Protein AF-A0A943NRH6-F1 (afdb_monomer_lite)

Structure (mmCIF, N/CA/C/O backbone):
data_AF-A0A943NRH6-F1
#
_entry.id   AF-A0A943NRH6-F1
#
loop_
_atom_site.group_PDB
_atom_site.id
_atom_site.type_symbol
_atom_site.label_atom_id
_atom_site.label_alt_id
_atom_site.label_comp_id
_atom_site.label_asym_id
_atom_site.label_entity_id
_atom_site.label_seq_id
_atom_site.pdbx_PDB_ins_code
_atom_site.Cartn_x
_atom_site.Cartn_y
_atom_site.Cartn_z
_atom_site.occupancy
_atom_site.B_iso_or_equiv
_atom_site.auth_seq_id
_atom_site.auth_comp_id
_atom_site.auth_asym_id
_atom_site.auth_atom_id
_atom_site.pdbx_PDB_model_num
ATOM 1 N N . MET A 1 1 ? -2.521 6.701 23.142 1.00 61.50 1 MET A N 1
ATOM 2 C CA . MET A 1 1 ? -3.778 5.911 23.172 1.00 61.50 1 MET A CA 1
ATOM 3 C C . MET A 1 1 ? -4.313 5.545 21.785 1.00 61.50 1 MET A C 1
ATOM 5 O O . MET A 1 1 ? -4.576 4.370 21.568 1.00 61.50 1 MET A O 1
ATOM 9 N N . ILE A 1 2 ? -4.467 6.487 20.840 1.00 64.50 2 ILE A N 1
ATOM 10 C CA . ILE A 1 2 ? -5.008 6.209 19.486 1.00 64.50 2 ILE A CA 1
ATOM 11 C C . ILE A 1 2 ? -4.140 5.200 18.708 1.00 64.50 2 ILE A C 1
ATOM 13 O O . ILE A 1 2 ? -4.664 4.213 18.196 1.00 64.50 2 ILE A O 1
ATOM 17 N N . ASN A 1 3 ? -2.815 5.382 18.716 1.00 75.88 3 ASN A N 1
ATOM 18 C CA . ASN A 1 3 ? -1.878 4.479 18.033 1.00 75.88 3 ASN A CA 1
ATOM 19 C C . ASN A 1 3 ? -1.890 3.056 18.616 1.00 75.88 3 ASN A C 1
ATOM 21 O O . ASN A 1 3 ? -1.714 2.091 17.883 1.00 75.88 3 ASN A O 1
ATOM 25 N N . THR A 1 4 ? -2.162 2.913 19.917 1.00 85.06 4 THR A N 1
ATOM 26 C CA . THR A 1 4 ? -2.225 1.612 20.600 1.00 85.06 4 THR A CA 1
ATOM 27 C C . THR A 1 4 ? -3.441 0.801 20.151 1.00 85.06 4 THR A C 1
ATOM 29 O O . THR A 1 4 ? -3.303 -0.375 19.833 1.00 85.06 4 THR A O 1
ATOM 32 N N . LYS A 1 5 ? -4.622 1.435 20.059 1.00 88.94 5 LYS A N 1
ATOM 33 C CA . LYS A 1 5 ? -5.847 0.777 19.571 1.00 88.94 5 LYS A CA 1
ATOM 34 C C . LYS A 1 5 ? -5.731 0.377 18.100 1.00 88.94 5 LYS A C 1
ATOM 36 O O . LYS A 1 5 ? -6.153 -0.712 17.728 1.00 88.94 5 LYS A O 1
ATOM 41 N N . PHE A 1 6 ? -5.143 1.248 17.277 1.00 93.06 6 PHE A N 1
ATOM 42 C CA . PHE A 1 6 ? -4.863 0.936 15.877 1.00 93.06 6 PHE A CA 1
ATOM 43 C C . PHE A 1 6 ? -3.928 -0.273 15.758 1.00 93.06 6 PHE A C 1
ATOM 45 O O . PHE A 1 6 ? -4.278 -1.239 15.088 1.00 93.06 6 PHE A O 1
ATOM 52 N N . ALA A 1 7 ? -2.786 -0.252 16.455 1.00 93.75 7 ALA A N 1
ATOM 53 C CA . ALA A 1 7 ? -1.806 -1.335 16.415 1.00 93.75 7 ALA A CA 1
ATOM 54 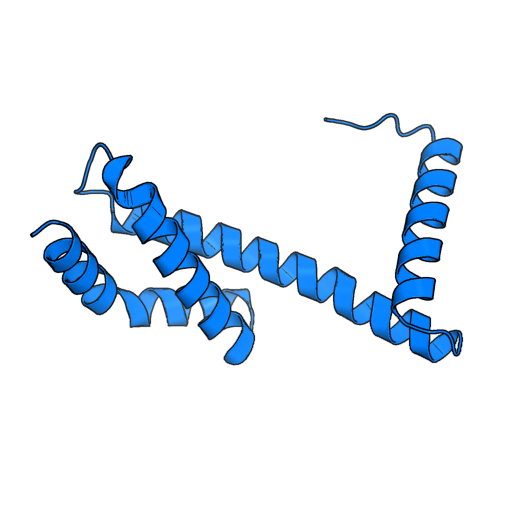C C . ALA A 1 7 ? -2.413 -2.683 16.832 1.00 93.75 7 ALA A C 1
ATOM 56 O O . ALA A 1 7 ? -2.248 -3.668 16.121 1.00 93.75 7 ALA A O 1
ATOM 57 N N . GLN A 1 8 ? -3.192 -2.714 17.919 1.00 94.25 8 GLN A N 1
ATOM 58 C CA . GLN A 1 8 ? -3.896 -3.924 18.357 1.00 94.25 8 GLN A CA 1
ATOM 59 C C . GLN A 1 8 ? -4.837 -4.473 17.282 1.00 94.25 8 GLN A C 1
ATOM 61 O O . GLN A 1 8 ? -4.868 -5.678 17.040 1.00 94.25 8 GLN A O 1
ATOM 66 N N . ARG A 1 9 ? -5.598 -3.595 16.622 1.00 94.50 9 ARG A N 1
ATOM 67 C CA . ARG A 1 9 ? -6.554 -4.023 15.601 1.00 94.50 9 ARG A CA 1
ATOM 68 C C . ARG A 1 9 ? -5.866 -4.486 14.322 1.00 94.50 9 ARG A C 1
ATOM 70 O O . ARG A 1 9 ? -6.328 -5.445 13.718 1.00 94.50 9 ARG A O 1
ATOM 77 N N . ILE A 1 10 ? -4.754 -3.852 13.938 1.00 96.56 10 ILE A N 1
ATOM 78 C CA . ILE A 1 10 ? -3.900 -4.327 12.843 1.00 96.56 10 ILE A CA 1
ATOM 79 C C . ILE A 1 10 ? -3.364 -5.719 13.151 1.00 96.56 10 ILE A C 1
ATOM 81 O O . ILE A 1 10 ? -3.503 -6.594 12.306 1.00 96.56 10 ILE A O 1
ATOM 85 N N . GLU A 1 11 ? -2.821 -5.946 14.346 1.00 95.94 11 GLU A N 1
ATOM 86 C CA . GLU A 1 11 ? -2.239 -7.238 14.719 1.00 95.94 11 GLU A CA 1
ATOM 87 C C . GLU A 1 11 ? -3.255 -8.383 14.580 1.00 95.94 11 GLU A C 1
ATOM 89 O O . GLU A 1 11 ? -2.962 -9.424 13.995 1.00 95.94 11 GLU A O 1
ATOM 94 N N . GLN A 1 12 ? -4.501 -8.145 15.000 1.00 96.62 12 GLN A N 1
ATOM 95 C CA . GLN A 1 12 ? -5.598 -9.112 14.889 1.00 96.62 12 GLN A CA 1
ATOM 96 C C . GLN A 1 12 ? -5.959 -9.480 13.443 1.00 96.62 12 GLN A C 1
ATOM 98 O O . GLN A 1 12 ? -6.426 -10.591 13.189 1.00 96.62 12 GLN A O 1
ATOM 103 N N . ILE A 1 13 ? -5.774 -8.565 12.487 1.00 96.81 13 ILE A N 1
ATOM 104 C CA . ILE A 1 13 ? -6.204 -8.761 11.095 1.00 96.81 13 ILE A CA 1
ATOM 105 C C . ILE A 1 13 ? -5.040 -8.916 10.113 1.00 96.81 13 ILE A C 1
ATOM 107 O O . ILE A 1 13 ? -5.286 -9.253 8.954 1.00 96.81 13 ILE A O 1
ATOM 111 N N . ARG A 1 14 ? -3.787 -8.701 10.536 1.00 96.69 14 ARG A N 1
ATOM 112 C CA . ARG A 1 14 ? -2.604 -8.654 9.659 1.00 96.69 14 ARG A CA 1
ATOM 113 C C . ARG A 1 14 ? -2.461 -9.926 8.833 1.00 96.69 14 ARG A C 1
ATOM 115 O O . ARG A 1 14 ? -2.307 -9.847 7.619 1.00 96.69 14 ARG A O 1
ATOM 122 N N . MET A 1 15 ? -2.618 -11.095 9.456 1.00 98.00 15 MET A N 1
ATOM 123 C CA . MET A 1 15 ? -2.554 -12.376 8.742 1.00 98.00 15 MET A CA 1
ATOM 124 C C . MET A 1 15 ? -3.685 -12.531 7.712 1.00 98.00 15 MET A C 1
ATOM 126 O O . MET A 1 15 ? -3.472 -13.089 6.638 1.00 98.00 15 MET A O 1
ATOM 130 N N . ARG A 1 16 ? -4.889 -12.023 8.006 1.00 98.06 16 ARG A N 1
ATOM 131 C CA . ARG A 1 16 ? -6.013 -12.035 7.058 1.00 98.06 16 ARG A CA 1
ATOM 132 C C . ARG A 1 16 ? -5.732 -11.115 5.872 1.00 98.06 16 ARG A C 1
ATOM 134 O O . ARG A 1 16 ? -5.954 -11.524 4.740 1.00 98.06 16 ARG A O 1
ATOM 141 N N . LEU A 1 17 ? -5.205 -9.914 6.121 1.00 98.31 17 LEU A N 1
ATOM 142 C CA . LEU A 1 17 ? -4.779 -8.994 5.064 1.00 98.31 17 LEU A CA 1
ATOM 143 C C . LEU A 1 17 ? -3.694 -9.631 4.188 1.00 98.31 17 LEU A C 1
ATOM 145 O O . LEU A 1 17 ? -3.817 -9.607 2.970 1.00 98.31 17 LEU A O 1
ATOM 149 N N . TYR A 1 18 ? -2.700 -10.281 4.794 1.00 98.50 18 TYR A N 1
ATOM 150 C CA . TYR A 1 18 ? -1.655 -10.997 4.064 1.00 98.50 18 TYR A CA 1
ATOM 151 C C . TYR A 1 18 ? -2.210 -12.111 3.174 1.00 98.50 18 TYR A C 1
ATOM 153 O O . TYR A 1 18 ? -1.923 -12.139 1.981 1.00 98.50 18 TYR A O 1
ATOM 161 N N . LYS A 1 19 ? -3.071 -12.987 3.709 1.00 98.44 19 LYS A N 1
ATOM 162 C CA . LYS A 1 19 ? -3.711 -14.053 2.919 1.00 98.44 19 LYS A CA 1
ATOM 163 C C . LYS A 1 19 ? -4.515 -13.487 1.748 1.00 98.44 19 LYS A C 1
ATOM 165 O O . LYS A 1 19 ? -4.427 -14.009 0.642 1.00 98.44 19 LYS A O 1
ATOM 170 N N . THR A 1 20 ? -5.257 -12.402 1.966 1.00 98.12 20 THR A N 1
ATOM 171 C CA . THR A 1 20 ? -5.989 -11.720 0.892 1.00 98.12 20 THR A CA 1
ATOM 172 C C . THR A 1 20 ? -5.041 -11.142 -0.159 1.00 98.12 20 THR A C 1
ATOM 174 O O . THR A 1 20 ? -5.268 -11.346 -1.346 1.00 98.12 20 THR A O 1
ATOM 177 N N . ALA A 1 21 ? -3.965 -10.466 0.245 1.00 98.25 21 ALA A N 1
ATOM 178 C CA . ALA A 1 21 ? -2.977 -9.920 -0.686 1.00 98.25 21 ALA A CA 1
ATOM 179 C C . ALA A 1 21 ? -2.309 -11.025 -1.518 1.00 98.25 21 ALA A C 1
ATOM 181 O O . ALA A 1 21 ? -2.168 -10.888 -2.732 1.00 98.25 21 ALA A O 1
ATOM 182 N N . LEU A 1 22 ? -1.985 -12.154 -0.883 1.00 97.94 22 LEU A N 1
ATOM 183 C CA . LEU A 1 22 ? -1.410 -13.320 -1.545 1.00 97.94 22 LEU A CA 1
ATOM 184 C C . LEU A 1 22 ? -2.358 -13.900 -2.604 1.00 97.94 22 LEU A C 1
ATOM 186 O O . LEU A 1 22 ? -1.915 -14.215 -3.703 1.00 97.94 22 LEU A O 1
ATOM 190 N N . LEU A 1 23 ? -3.665 -13.966 -2.324 1.00 97.44 23 LEU A N 1
ATOM 191 C CA . LEU A 1 23 ? -4.669 -14.387 -3.311 1.00 97.44 23 LEU A CA 1
ATOM 192 C C . LEU A 1 23 ? -4.747 -13.442 -4.522 1.00 97.44 23 LEU A C 1
ATOM 194 O O . LEU A 1 23 ? -5.015 -13.895 -5.631 1.00 97.44 23 LEU A O 1
ATOM 198 N N . TYR A 1 24 ? -4.522 -12.141 -4.328 1.00 95.44 24 TYR A N 1
ATOM 199 C CA . TYR A 1 24 ? -4.574 -11.153 -5.411 1.00 95.44 24 TYR A CA 1
ATOM 200 C C . TYR A 1 24 ? -3.283 -11.080 -6.239 1.00 95.44 24 TYR A C 1
ATOM 202 O O . TYR A 1 24 ? -3.351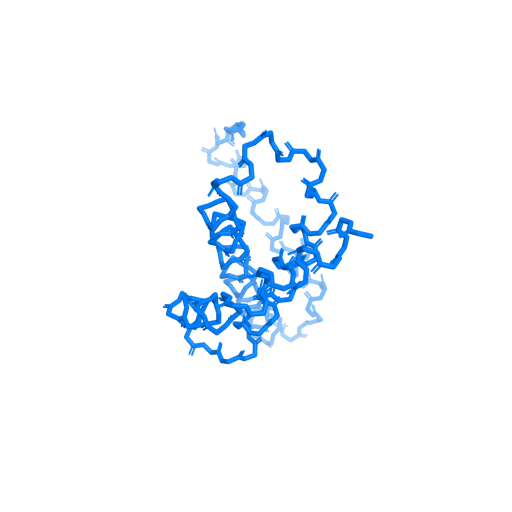 -10.762 -7.430 1.00 95.44 24 TYR A O 1
ATOM 210 N N . LEU A 1 25 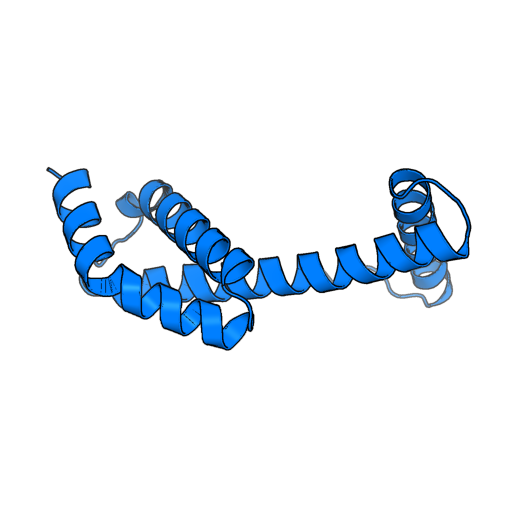? -2.123 -11.311 -5.617 1.00 95.12 25 LEU A N 1
ATOM 211 C CA . LEU A 1 25 ? -0.804 -11.053 -6.212 1.00 95.12 25 LEU A CA 1
ATOM 212 C C . LEU A 1 25 ? -0.006 -12.322 -6.536 1.00 95.12 25 LEU A C 1
ATOM 214 O O . LEU A 1 25 ? 0.922 -12.253 -7.335 1.00 95.12 25 LE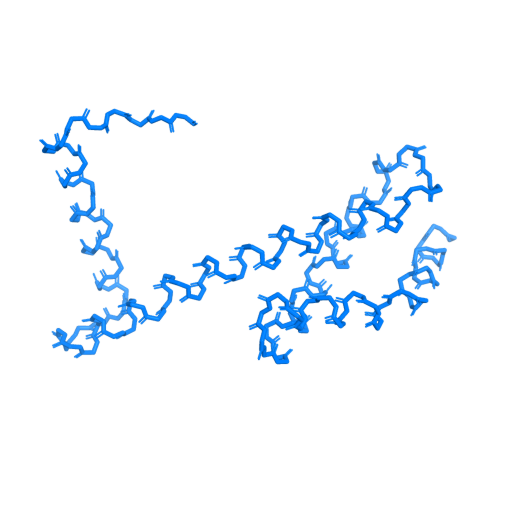U A O 1
ATOM 218 N N . GLY A 1 26 ? -0.345 -13.468 -5.942 1.00 93.81 26 GLY A N 1
ATOM 219 C CA . GLY A 1 26 ? 0.261 -14.769 -6.245 1.00 93.81 26 GLY A CA 1
ATOM 220 C C . GLY A 1 26 ? 1.725 -14.939 -5.820 1.00 93.81 26 GLY A C 1
ATOM 221 O O . GLY A 1 26 ? 2.316 -15.975 -6.103 1.00 93.81 26 GLY A O 1
ATOM 222 N N . SER A 1 27 ? 2.318 -13.948 -5.151 1.00 93.31 27 SER A N 1
ATOM 223 C CA . SER A 1 27 ? 3.707 -13.970 -4.687 1.00 93.31 27 SER A CA 1
ATOM 224 C C . SER A 1 27 ? 3.825 -13.325 -3.308 1.00 93.31 27 SER A C 1
ATOM 226 O O . SER A 1 27 ? 3.126 -12.354 -3.008 1.00 93.31 27 SER A O 1
ATOM 228 N N . GLU A 1 28 ? 4.710 -13.867 -2.471 1.00 96.38 28 GLU A N 1
ATOM 229 C CA . GLU A 1 28 ? 4.892 -13.443 -1.080 1.00 96.38 28 GLU A CA 1
ATOM 230 C C . GLU A 1 28 ? 5.473 -12.032 -0.970 1.00 96.38 28 GLU A C 1
ATOM 232 O O . GLU A 1 28 ? 4.976 -11.233 -0.179 1.00 96.38 28 GLU A O 1
ATOM 237 N N . THR A 1 29 ? 6.482 -11.697 -1.784 1.00 95.06 29 THR A N 1
ATOM 238 C CA . THR A 1 29 ? 7.148 -10.386 -1.716 1.00 95.06 29 THR A CA 1
ATOM 239 C C . THR A 1 29 ? 6.175 -9.241 -2.021 1.00 95.06 29 THR A C 1
ATOM 241 O O . THR A 1 29 ? 5.981 -8.399 -1.145 1.00 95.06 29 THR A O 1
ATOM 244 N N . PRO A 1 30 ? 5.452 -9.230 -3.163 1.00 95.00 30 PRO A N 1
ATOM 245 C CA . PRO A 1 30 ? 4.477 -8.176 -3.437 1.00 95.00 30 PRO A CA 1
ATOM 246 C C . PRO A 1 30 ? 3.308 -8.170 -2.443 1.00 95.00 30 PRO A C 1
ATOM 248 O O . PRO A 1 30 ? 2.746 -7.114 -2.160 1.00 95.00 30 PRO A O 1
ATOM 251 N N . ALA A 1 31 ? 2.925 -9.333 -1.902 1.00 97.31 31 ALA A N 1
ATOM 252 C CA . ALA A 1 31 ? 1.884 -9.415 -0.882 1.00 97.31 31 ALA A CA 1
ATOM 253 C C . ALA A 1 31 ? 2.312 -8.755 0.435 1.00 97.31 31 ALA A C 1
ATOM 255 O O . ALA A 1 31 ? 1.519 -8.022 1.028 1.00 97.31 31 ALA A O 1
ATOM 256 N N . CYS A 1 32 ? 3.550 -8.983 0.879 1.00 97.62 32 CYS A N 1
ATOM 257 C CA . CYS A 1 32 ? 4.104 -8.342 2.068 1.00 97.62 32 CYS A CA 1
ATOM 258 C C . CYS A 1 32 ? 4.155 -6.819 1.895 1.00 97.62 32 CYS A C 1
ATOM 260 O O . CYS A 1 32 ? 3.606 -6.089 2.723 1.00 97.62 32 CYS A O 1
ATOM 262 N N . ASP A 1 33 ? 4.696 -6.353 0.767 1.00 96.25 33 ASP A N 1
ATOM 263 C CA . ASP A 1 33 ? 4.802 -4.925 0.454 1.00 96.25 33 ASP A CA 1
ATOM 264 C C . ASP A 1 33 ? 3.422 -4.248 0.404 1.00 96.25 33 ASP A C 1
ATOM 266 O O . ASP A 1 33 ? 3.219 -3.172 0.972 1.00 96.25 33 ASP A O 1
ATOM 270 N N . ALA A 1 34 ? 2.431 -4.897 -0.219 1.00 97.75 34 ALA A N 1
ATOM 271 C CA . ALA A 1 34 ? 1.067 -4.377 -0.288 1.00 97.75 34 ALA A CA 1
ATOM 272 C C . ALA A 1 34 ? 0.409 -4.262 1.098 1.00 97.75 34 ALA A C 1
ATOM 274 O O . ALA A 1 34 ? -0.332 -3.305 1.353 1.00 97.75 34 ALA A O 1
ATOM 275 N N . VAL A 1 35 ? 0.667 -5.212 2.004 1.00 98.31 35 VAL A N 1
ATOM 276 C CA . VAL A 1 35 ? 0.176 -5.149 3.389 1.00 98.31 35 VAL A CA 1
ATOM 277 C C . VAL A 1 35 ? 0.823 -3.991 4.138 1.00 98.31 35 VAL A C 1
ATOM 279 O O . VAL A 1 35 ? 0.109 -3.230 4.793 1.00 98.31 35 VAL A O 1
ATOM 282 N N . ASP A 1 36 ? 2.136 -3.821 4.034 1.00 97.31 36 ASP A N 1
ATOM 283 C CA . ASP A 1 36 ? 2.845 -2.764 4.755 1.00 97.31 36 ASP A CA 1
ATOM 284 C C . ASP A 1 36 ? 2.452 -1.367 4.255 1.00 97.31 36 ASP A C 1
ATOM 286 O O . ASP A 1 36 ? 2.132 -0.489 5.064 1.00 97.31 36 ASP A O 1
ATOM 290 N N . GLU A 1 37 ? 2.324 -1.184 2.939 1.00 98.12 37 GLU A N 1
ATOM 291 C CA . GLU A 1 37 ? 1.810 0.056 2.348 1.00 98.12 37 GLU A CA 1
ATOM 292 C C . GLU A 1 37 ? 0.360 0.334 2.785 1.00 98.12 37 GLU A C 1
ATOM 294 O O . GLU A 1 37 ? -0.017 1.473 3.083 1.00 98.12 37 GLU A O 1
ATOM 299 N N . THR A 1 38 ? -0.461 -0.713 2.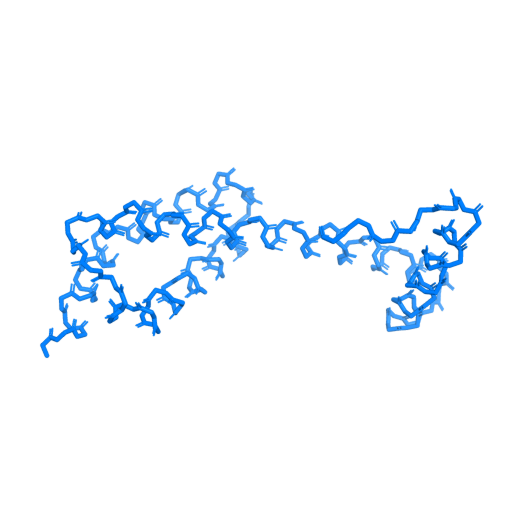899 1.00 98.44 38 THR A N 1
ATOM 300 C CA . THR A 1 38 ? -1.835 -0.601 3.405 1.00 98.44 38 THR A CA 1
ATOM 301 C C . THR A 1 38 ? -1.868 -0.142 4.857 1.00 98.44 38 THR A C 1
ATOM 303 O O . THR A 1 38 ? -2.626 0.772 5.189 1.00 98.44 38 THR A O 1
ATOM 306 N N . VAL A 1 39 ? -1.049 -0.740 5.728 1.00 97.81 39 VAL A N 1
ATOM 307 C CA . VAL A 1 39 ? -0.952 -0.354 7.144 1.00 97.81 39 VAL A CA 1
ATOM 308 C C . VAL A 1 39 ? -0.473 1.091 7.266 1.00 97.81 39 VAL A C 1
ATOM 310 O O . VAL A 1 39 ? -1.058 1.862 8.030 1.00 97.81 39 VAL A O 1
ATOM 313 N N . TYR A 1 40 ? 0.525 1.489 6.475 1.00 97.00 40 TYR A N 1
ATOM 314 C CA . TYR A 1 40 ? 1.022 2.861 6.426 1.00 97.00 40 TYR A CA 1
ATOM 315 C C . TYR A 1 40 ? -0.076 3.859 6.021 1.00 97.00 40 TYR A C 1
ATOM 317 O O . TYR A 1 40 ? -0.342 4.838 6.732 1.00 97.00 40 TYR A O 1
ATOM 325 N N . LYS A 1 41 ? -0.783 3.594 4.916 1.00 97.31 41 LYS A N 1
ATOM 326 C CA . LYS A 1 41 ? -1.885 4.440 4.427 1.00 97.31 41 LYS A CA 1
ATOM 327 C C . LYS A 1 41 ? -3.052 4.497 5.402 1.00 97.31 41 LYS A C 1
ATOM 329 O O . LYS A 1 41 ? -3.635 5.572 5.588 1.00 97.31 41 LYS A O 1
ATOM 334 N N . ALA A 1 42 ? -3.382 3.371 6.029 1.00 96.62 42 ALA A N 1
ATOM 335 C CA . ALA A 1 42 ? -4.408 3.298 7.054 1.00 96.62 42 ALA A CA 1
ATOM 336 C C . ALA A 1 42 ? -4.013 4.143 8.269 1.00 96.62 42 ALA A C 1
ATOM 338 O O . ALA A 1 42 ? -4.797 4.986 8.689 1.00 96.62 42 ALA A O 1
ATOM 339 N N . LEU A 1 43 ? -2.784 4.024 8.778 1.00 95.44 43 LEU A N 1
ATOM 340 C CA . LEU A 1 43 ? -2.317 4.826 9.910 1.00 95.44 43 LEU A CA 1
ATOM 341 C C . LEU A 1 43 ? -2.407 6.329 9.610 1.00 95.44 43 LEU A C 1
ATOM 343 O O . LEU A 1 43 ? -2.978 7.086 10.395 1.00 95.44 43 LEU A O 1
ATOM 347 N N . LYS A 1 44 ? -1.927 6.754 8.433 1.00 95.50 44 LYS A N 1
ATOM 348 C CA . LYS A 1 44 ? -1.958 8.160 7.995 1.00 95.50 44 LYS A CA 1
ATOM 349 C C . LYS A 1 44 ? -3.378 8.731 7.902 1.00 95.50 44 LYS A C 1
ATOM 351 O O . LYS A 1 44 ? -3.576 9.927 8.105 1.00 95.50 44 LYS A O 1
ATOM 356 N N . ASN A 1 45 ? -4.369 7.898 7.581 1.00 94.44 45 ASN A N 1
ATOM 357 C CA . ASN A 1 45 ? -5.759 8.321 7.392 1.00 94.44 45 ASN A CA 1
ATOM 358 C C . ASN A 1 45 ? -6.698 7.887 8.525 1.00 94.44 45 ASN A C 1
ATOM 360 O O . ASN A 1 45 ? -7.893 8.160 8.441 1.00 94.44 45 ASN A O 1
ATOM 364 N N . TYR A 1 46 ? -6.188 7.262 9.589 1.00 92.69 46 TYR A N 1
ATOM 365 C CA . TYR A 1 46 ? -7.012 6.681 10.650 1.00 92.69 46 TYR A CA 1
ATOM 366 C C . TYR A 1 46 ? -7.915 7.720 11.328 1.00 92.69 46 TYR A C 1
ATOM 368 O O . TYR A 1 46 ? -9.085 7.451 11.580 1.00 92.69 46 TYR A O 1
ATOM 376 N N . GLY A 1 47 ? -7.422 8.949 11.520 1.00 90.50 47 GLY A N 1
ATOM 377 C CA . GLY A 1 47 ? -8.211 10.057 12.076 1.00 90.50 47 GLY A CA 1
ATOM 378 C C . GLY A 1 47 ? -9.385 10.522 11.201 1.00 90.50 47 GLY A C 1
ATOM 379 O O . GLY A 1 47 ? -10.237 11.262 11.679 1.00 90.50 47 GLY A O 1
ATOM 380 N N . LYS A 1 48 ? -9.458 10.097 9.932 1.00 90.75 48 LYS A N 1
ATOM 381 C CA . LYS A 1 48 ? -10.579 10.399 9.024 1.00 90.75 48 LYS A CA 1
ATOM 382 C C . LYS A 1 48 ? -11.694 9.351 9.094 1.00 90.75 48 LYS A C 1
ATOM 384 O O . LYS A 1 48 ? -12.760 9.565 8.514 1.00 90.75 48 LYS A O 1
ATOM 389 N N . LEU A 1 49 ? -11.467 8.220 9.769 1.00 91.75 49 LEU A N 1
ATOM 390 C CA . LEU A 1 49 ? -12.467 7.171 9.926 1.00 91.75 49 LEU A CA 1
ATOM 391 C C . LEU A 1 49 ? -13.534 7.623 10.930 1.00 91.75 49 LEU A C 1
ATOM 393 O O . LEU A 1 49 ? -13.301 7.646 12.134 1.00 91.75 49 LEU A O 1
ATOM 397 N N . ARG A 1 50 ? -14.717 7.981 10.421 1.00 89.25 50 ARG A N 1
ATOM 398 C CA . ARG A 1 50 ? -15.829 8.489 11.245 1.00 89.25 50 ARG A CA 1
ATOM 399 C C . ARG A 1 50 ? -16.506 7.409 12.090 1.00 89.25 50 ARG A C 1
ATOM 401 O O . ARG A 1 50 ? -17.006 7.719 13.161 1.00 89.25 50 ARG A O 1
ATOM 408 N N . GLN A 1 51 ? -16.531 6.174 11.593 1.00 93.50 51 GLN A N 1
ATOM 409 C CA . GLN A 1 51 ? -17.217 5.035 12.206 1.00 93.50 51 GLN A CA 1
ATOM 410 C C . GLN A 1 51 ? -16.202 3.902 12.446 1.00 93.50 51 GLN A C 1
ATOM 412 O O . GLN A 1 51 ? -15.913 3.124 11.527 1.00 93.50 51 GLN A O 1
ATOM 417 N N . PRO A 1 52 ? -15.578 3.844 13.641 1.00 90.94 52 PRO A N 1
ATOM 418 C CA . PRO A 1 52 ? -14.535 2.872 13.979 1.00 90.94 52 PRO A CA 1
ATOM 419 C C . PRO A 1 52 ? -14.966 1.403 13.875 1.00 90.94 52 PRO A C 1
ATOM 421 O O . PRO A 1 52 ? -14.121 0.517 13.741 1.00 90.94 52 PRO A O 1
ATOM 424 N N . GLU A 1 53 ? -16.260 1.114 13.941 1.00 94.00 53 GLU A N 1
ATOM 425 C CA . GLU A 1 53 ? -16.841 -0.215 13.763 1.00 94.00 53 GLU A CA 1
ATOM 426 C C . GLU A 1 53 ? -16.529 -0.799 12.373 1.00 94.00 53 GLU A C 1
ATOM 428 O O . GLU A 1 53 ? -16.220 -1.986 12.272 1.00 94.00 53 GLU A O 1
ATOM 433 N N . TYR A 1 54 ? -16.447 0.038 11.331 1.00 95.44 54 TYR A N 1
ATOM 434 C CA . TYR A 1 54 ? -16.164 -0.378 9.949 1.00 95.44 54 TYR A CA 1
ATOM 435 C C . TYR A 1 54 ? -14.673 -0.459 9.599 1.00 95.44 54 TYR A C 1
ATOM 437 O O . TYR A 1 54 ? -14.327 -0.584 8.422 1.00 95.44 54 TYR A O 1
ATOM 445 N N . PHE A 1 55 ? -13.776 -0.396 10.588 1.00 95.38 55 PHE A N 1
ATOM 446 C CA . PHE A 1 55 ? -12.325 -0.416 10.372 1.00 95.38 55 PHE A CA 1
ATOM 447 C C . PHE A 1 55 ? -11.871 -1.538 9.430 1.00 95.38 55 PHE A C 1
ATOM 449 O O . PHE A 1 55 ? -11.156 -1.271 8.469 1.00 95.38 55 PHE A O 1
ATOM 456 N N . ASP A 1 56 ? -12.329 -2.767 9.671 1.00 95.62 56 ASP A N 1
ATOM 457 C CA . ASP A 1 56 ? -11.960 -3.954 8.899 1.00 95.62 56 ASP A CA 1
ATOM 458 C C . ASP A 1 56 ? -12.363 -3.818 7.423 1.00 95.62 56 ASP A C 1
ATOM 460 O O . ASP A 1 56 ? -11.560 -4.066 6.530 1.00 95.62 56 ASP A O 1
ATOM 464 N N . THR A 1 57 ? -13.585 -3.349 7.154 1.00 96.44 57 THR A N 1
ATOM 465 C CA . THR A 1 57 ? -14.066 -3.121 5.779 1.00 96.44 57 THR A CA 1
ATOM 466 C C . THR A 1 57 ? -13.269 -2.010 5.100 1.00 96.44 57 THR A C 1
ATOM 468 O O . THR A 1 57 ? -12.862 -2.125 3.942 1.00 96.44 57 THR A O 1
ATOM 471 N N . TRP A 1 58 ? -13.022 -0.924 5.829 1.00 97.31 58 TRP A N 1
ATOM 472 C CA . TRP A 1 58 ? -12.285 0.225 5.328 1.00 97.31 58 TRP A CA 1
ATOM 473 C C . TRP A 1 58 ? -10.842 -0.132 4.954 1.00 97.31 58 TRP A C 1
ATOM 475 O O . TRP A 1 58 ? -10.413 0.175 3.841 1.00 97.31 58 TRP A O 1
ATOM 485 N N . ILE A 1 59 ? -10.112 -0.830 5.827 1.00 97.62 59 ILE A N 1
ATOM 486 C CA . ILE A 1 59 ? -8.720 -1.208 5.562 1.00 97.62 59 ILE A CA 1
ATOM 487 C C . ILE A 1 59 ? -8.603 -2.302 4.499 1.00 97.62 59 ILE A C 1
ATOM 489 O O . ILE A 1 59 ? -7.691 -2.247 3.679 1.00 97.62 59 ILE A O 1
ATOM 493 N N . THR A 1 60 ? -9.549 -3.244 4.425 1.00 97.62 60 THR A N 1
ATOM 494 C CA . THR A 1 60 ? -9.591 -4.215 3.321 1.00 97.62 60 THR A CA 1
ATOM 495 C C . THR A 1 60 ? -9.783 -3.521 1.972 1.00 97.62 60 THR A C 1
ATOM 497 O O . THR A 1 60 ? -9.159 -3.926 0.994 1.00 97.62 60 THR A O 1
ATOM 500 N N . ARG A 1 61 ? -10.557 -2.431 1.899 1.00 97.75 61 ARG A N 1
ATOM 501 C CA . ARG A 1 61 ? -10.663 -1.643 0.662 1.00 97.75 61 ARG A CA 1
ATOM 502 C C . ARG A 1 61 ? -9.354 -0.941 0.293 1.00 97.75 61 ARG A C 1
ATOM 504 O O . ARG A 1 61 ? -9.012 -0.902 -0.886 1.00 97.75 61 ARG A O 1
ATOM 511 N N . ILE A 1 62 ? -8.608 -0.428 1.275 1.00 98.12 62 ILE A N 1
ATOM 512 C CA . ILE A 1 62 ? -7.253 0.102 1.036 1.00 98.12 62 ILE A CA 1
ATOM 513 C C . ILE A 1 62 ? -6.356 -1.010 0.476 1.00 98.12 62 ILE A C 1
ATOM 515 O O . ILE A 1 62 ? -5.726 -0.802 -0.557 1.00 98.12 62 ILE A O 1
ATOM 519 N N . LEU A 1 63 ? -6.374 -2.201 1.084 1.00 98.62 63 LEU A N 1
ATOM 520 C CA . LEU A 1 63 ? -5.583 -3.348 0.632 1.00 98.62 63 LEU A CA 1
ATOM 521 C C . LEU A 1 63 ? -5.872 -3.735 -0.816 1.00 98.62 63 LEU A C 1
ATOM 523 O O . LEU A 1 63 ? -4.945 -3.920 -1.599 1.00 98.62 63 LEU A O 1
ATOM 527 N N . ILE A 1 64 ? -7.148 -3.862 -1.180 1.00 98.25 64 ILE A N 1
ATOM 528 C CA . ILE A 1 64 ? -7.550 -4.242 -2.539 1.00 98.25 64 ILE A CA 1
ATOM 529 C C . ILE A 1 64 ? -7.041 -3.208 -3.551 1.00 98.25 64 ILE A C 1
ATOM 531 O O . ILE A 1 64 ? -6.506 -3.576 -4.598 1.00 98.25 64 ILE A O 1
ATOM 535 N N . ASN A 1 65 ? -7.125 -1.916 -3.219 1.00 98.06 65 ASN A N 1
ATOM 536 C CA . ASN A 1 65 ? -6.573 -0.858 -4.061 1.00 98.06 65 ASN A CA 1
ATOM 537 C C . ASN A 1 65 ? -5.047 -0.969 -4.201 1.00 98.06 65 ASN A C 1
ATOM 539 O O . ASN A 1 65 ? -4.538 -0.815 -5.312 1.00 98.06 65 ASN A O 1
ATOM 543 N N . GLU A 1 66 ? -4.320 -1.280 -3.124 1.00 97.88 66 GLU A N 1
ATOM 544 C CA . GLU A 1 66 ? -2.874 -1.519 -3.195 1.00 97.88 66 GLU A CA 1
ATOM 545 C C . GLU A 1 66 ? -2.528 -2.749 -4.031 1.00 97.88 66 GLU A C 1
ATOM 547 O O . GLU A 1 66 ? -1.639 -2.672 -4.876 1.00 97.88 66 GLU A O 1
ATOM 552 N N . CYS A 1 67 ? -3.287 -3.837 -3.912 1.00 97.50 67 CYS A N 1
ATOM 553 C CA . CYS A 1 67 ? -3.103 -5.016 -4.756 1.00 97.50 67 CYS A CA 1
ATOM 554 C C . CYS A 1 67 ? -3.330 -4.685 -6.242 1.00 97.50 67 CYS A C 1
ATOM 556 O O . CYS A 1 67 ? -2.559 -5.100 -7.107 1.00 97.50 67 CYS A O 1
ATOM 558 N N . HIS A 1 68 ? -4.350 -3.887 -6.570 1.00 95.94 68 HIS A N 1
ATOM 559 C CA . HIS A 1 68 ? -4.561 -3.420 -7.942 1.00 95.94 68 HIS A CA 1
ATOM 560 C C . HIS A 1 68 ? -3.444 -2.490 -8.431 1.00 95.94 68 HIS A C 1
ATOM 562 O O . HIS A 1 68 ? -3.028 -2.594 -9.588 1.00 95.94 68 HIS A O 1
ATOM 568 N N . ASN A 1 69 ? -2.942 -1.598 -7.572 1.00 94.50 69 ASN A N 1
ATOM 569 C CA . ASN A 1 69 ? -1.796 -0.744 -7.880 1.00 94.50 69 ASN A CA 1
ATOM 570 C C . ASN A 1 69 ? -0.551 -1.576 -8.185 1.00 94.50 69 ASN A C 1
ATOM 572 O O . ASN A 1 69 ? 0.123 -1.313 -9.178 1.00 94.50 69 ASN A O 1
ATOM 576 N N . GLU A 1 70 ? -0.272 -2.580 -7.364 1.00 93.31 70 GLU A N 1
ATOM 577 C CA . GLU A 1 70 ? 0.887 -3.449 -7.516 1.00 93.31 70 GLU A CA 1
ATOM 578 C C . GLU A 1 70 ? 0.788 -4.292 -8.791 1.00 93.31 70 GLU A C 1
ATOM 580 O O . GLU A 1 70 ? 1.702 -4.299 -9.615 1.00 93.31 70 GLU A O 1
ATOM 585 N N . ARG A 1 71 ? -0.383 -4.876 -9.068 1.00 90.12 71 ARG A N 1
ATOM 586 C CA . ARG A 1 71 ? -0.612 -5.615 -10.318 1.00 90.12 71 ARG A CA 1
ATOM 587 C C . ARG A 1 71 ? -0.444 -4.732 -11.557 1.00 90.12 71 ARG A C 1
ATOM 589 O O . ARG A 1 71 ? 0.092 -5.183 -12.570 1.00 90.12 71 ARG A O 1
ATOM 596 N N . ARG A 1 72 ? -0.867 -3.462 -11.492 1.00 87.81 72 ARG A N 1
ATOM 597 C CA . ARG A 1 72 ? -0.590 -2.481 -12.555 1.00 87.81 72 ARG A CA 1
ATOM 598 C C . ARG A 1 72 ? 0.911 -2.245 -12.702 1.00 87.81 72 ARG A C 1
ATOM 600 O O . ARG A 1 72 ? 1.399 -2.314 -13.823 1.00 87.81 72 ARG A O 1
ATOM 607 N N . ARG A 1 73 ? 1.645 -2.006 -11.610 1.00 85.06 73 ARG A N 1
ATOM 608 C CA . ARG A 1 73 ? 3.106 -1.808 -11.652 1.00 85.06 73 ARG A CA 1
ATOM 609 C C . ARG A 1 73 ? 3.817 -2.995 -12.291 1.00 85.06 73 ARG A C 1
ATOM 611 O O . ARG A 1 73 ? 4.610 -2.778 -13.198 1.00 85.06 73 ARG A O 1
ATOM 618 N N . GLN A 1 74 ? 3.479 -4.223 -11.905 1.00 80.88 74 GLN A N 1
ATOM 619 C CA . GLN A 1 74 ? 4.056 -5.436 -12.494 1.00 80.88 74 GLN A CA 1
ATOM 620 C C . GLN A 1 74 ? 3.766 -5.545 -13.993 1.00 80.88 74 GLN A C 1
ATOM 622 O O . GLN A 1 74 ? 4.682 -5.800 -14.776 1.00 80.88 74 GLN A O 1
ATOM 627 N N . LYS A 1 75 ? 2.518 -5.265 -14.403 1.00 78.75 75 LYS A N 1
ATOM 628 C CA . LYS A 1 75 ? 2.125 -5.247 -15.818 1.00 78.75 75 LYS A CA 1
ATOM 629 C C . LYS A 1 75 ? 2.926 -4.236 -16.635 1.00 78.75 75 LYS A C 1
ATOM 631 O O . LYS A 1 75 ? 3.106 -4.467 -17.817 1.00 78.75 75 LYS A O 1
ATOM 636 N N . TRP A 1 76 ? 3.385 -3.129 -16.057 1.00 71.12 76 TRP A N 1
ATOM 637 C CA . TRP A 1 76 ? 4.224 -2.167 -16.779 1.00 71.12 76 TRP A CA 1
ATOM 638 C C . TRP A 1 76 ? 5.713 -2.492 -16.672 1.00 71.12 76 TRP A C 1
ATOM 640 O O . TRP A 1 76 ? 6.431 -2.339 -17.651 1.00 71.12 76 TRP A O 1
ATOM 650 N N . PHE A 1 77 ? 6.183 -2.965 -15.517 1.00 71.94 77 PHE A N 1
ATOM 651 C CA . PHE A 1 77 ? 7.600 -3.225 -15.269 1.00 71.94 77 PHE A CA 1
ATOM 652 C C . PHE A 1 77 ? 8.138 -4.401 -16.092 1.00 71.94 77 PHE A C 1
ATOM 654 O O . PHE A 1 77 ? 9.248 -4.309 -16.613 1.00 71.94 77 PHE A O 1
ATOM 661 N N . GLN A 1 78 ? 7.351 -5.472 -16.250 1.00 67.94 78 GLN A N 1
ATOM 662 C CA . GLN A 1 78 ? 7.761 -6.659 -17.010 1.00 67.94 78 GLN A CA 1
ATOM 663 C C . GLN A 1 78 ? 7.919 -6.371 -18.517 1.00 67.94 78 GLN A C 1
ATOM 665 O O . GLN A 1 78 ? 9.028 -6.541 -19.023 1.00 67.94 78 GLN A O 1
ATOM 670 N N . PRO A 1 79 ? 6.921 -5.799 -19.226 1.00 76.88 79 PRO A N 1
ATOM 671 C CA . PRO A 1 79 ? 7.089 -5.416 -20.627 1.00 76.88 79 PRO A CA 1
ATOM 672 C C . PRO A 1 79 ? 8.188 -4.381 -20.832 1.00 76.88 79 PRO A C 1
ATOM 674 O O . PRO A 1 79 ? 8.860 -4.388 -21.857 1.00 76.88 79 PRO A O 1
ATOM 677 N N . LEU A 1 80 ? 8.404 -3.478 -19.871 1.00 82.50 80 LEU A N 1
ATOM 678 C CA . LEU A 1 80 ? 9.466 -2.486 -19.987 1.00 82.50 80 LEU A CA 1
ATOM 679 C C . LEU A 1 80 ? 10.864 -3.115 -19.913 1.00 82.50 80 LEU A C 1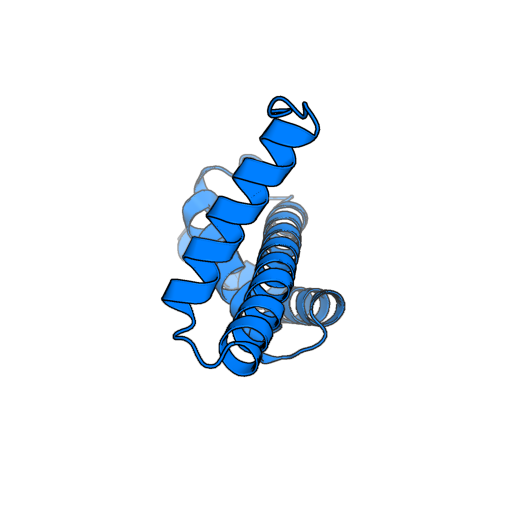
ATOM 681 O O . LEU A 1 80 ? 11.783 -2.676 -20.598 1.00 82.50 80 LEU A O 1
ATOM 685 N N . ALA A 1 81 ? 11.038 -4.119 -19.052 1.00 83.75 81 ALA A N 1
ATOM 686 C CA . ALA A 1 81 ? 12.294 -4.844 -18.938 1.00 83.75 81 ALA A CA 1
ATOM 687 C C . ALA A 1 81 ? 12.569 -5.664 -20.206 1.00 83.75 81 ALA A C 1
ATOM 689 O O . ALA A 1 81 ? 13.653 -5.548 -20.768 1.00 83.75 81 ALA A O 1
ATOM 690 N N . GLU A 1 82 ? 11.565 -6.396 -20.683 1.00 85.56 82 GLU A N 1
ATOM 691 C CA . GLU A 1 82 ? 11.645 -7.224 -21.889 1.00 85.56 82 GLU A CA 1
ATOM 692 C C . GLU A 1 82 ? 11.879 -6.386 -23.156 1.00 85.56 82 GLU A C 1
ATOM 694 O O . GLU A 1 82 ? 12.733 -6.712 -23.981 1.00 85.56 82 GLU A O 1
ATOM 699 N N . THR A 1 83 ? 11.187 -5.250 -23.303 1.00 86.00 83 THR A N 1
ATOM 700 C CA . THR A 1 83 ? 11.412 -4.330 -24.434 1.00 86.00 83 THR A CA 1
ATOM 701 C C . THR A 1 83 ? 12.801 -3.705 -24.402 1.00 86.00 83 THR A C 1
ATOM 703 O O . THR A 1 83 ? 13.436 -3.584 -25.448 1.00 86.00 83 THR A O 1
ATOM 706 N N . ALA A 1 84 ? 13.291 -3.315 -23.224 1.00 90.50 84 ALA A N 1
ATOM 707 C CA . ALA A 1 84 ? 14.639 -2.779 -23.073 1.00 90.50 84 ALA A CA 1
ATOM 708 C C . ALA A 1 84 ? 15.708 -3.815 -23.449 1.00 90.50 84 ALA A C 1
ATOM 710 O O . ALA A 1 84 ? 16.652 -3.479 -24.161 1.00 90.50 84 ALA A O 1
ATOM 711 N N . GLU A 1 85 ? 15.529 -5.065 -23.017 1.00 91.62 85 GLU A N 1
ATOM 712 C CA . GLU A 1 85 ? 16.412 -6.184 -23.347 1.00 91.62 85 GLU A CA 1
ATOM 713 C C . GLU A 1 85 ? 16.396 -6.496 -24.848 1.00 91.62 85 GLU A C 1
ATOM 715 O O . GLU A 1 85 ? 17.449 -6.500 -25.484 1.00 91.62 85 GLU A O 1
ATOM 720 N N . THR A 1 86 ? 15.207 -6.646 -25.438 1.00 92.31 86 THR A N 1
ATOM 721 C CA . THR A 1 86 ? 15.027 -6.938 -26.872 1.00 92.31 86 THR A CA 1
ATOM 722 C C . THR A 1 86 ? 15.667 -5.869 -27.757 1.00 92.31 86 THR A C 1
ATOM 724 O O . THR A 1 86 ? 16.307 -6.177 -28.760 1.00 92.31 86 THR A O 1
ATOM 727 N N . LEU A 1 87 ? 15.509 -4.597 -27.386 1.00 91.38 87 LEU A N 1
ATOM 728 C CA . LEU A 1 87 ? 16.057 -3.462 -28.130 1.00 91.38 87 LEU A CA 1
ATOM 729 C C . LEU A 1 87 ? 17.512 -3.139 -27.757 1.00 91.38 87 LEU A C 1
ATOM 731 O O . LEU A 1 87 ? 18.086 -2.230 -28.354 1.00 91.38 87 LEU A O 1
ATOM 735 N N . GLN A 1 88 ? 18.094 -3.841 -26.778 1.00 94.62 88 GLN A N 1
ATOM 736 C CA . GLN A 1 88 ? 19.433 -3.590 -26.234 1.00 94.62 88 GLN A CA 1
ATOM 737 C C . GLN A 1 88 ? 19.651 -2.124 -25.812 1.00 94.62 88 GLN A C 1
ATOM 739 O O . GLN A 1 88 ? 20.692 -1.520 -26.068 1.00 94.62 88 GLN A O 1
ATOM 744 N N . ILE A 1 89 ? 18.652 -1.528 -25.156 1.00 92.12 89 ILE A N 1
ATOM 745 C CA . ILE A 1 89 ? 18.696 -0.143 -24.664 1.00 92.12 89 ILE A CA 1
ATOM 746 C C . ILE A 1 89 ? 18.453 -0.080 -23.152 1.00 92.12 89 ILE A C 1
ATOM 748 O O . ILE A 1 89 ? 17.831 -0.975 -22.581 1.00 92.12 89 ILE A O 1
ATOM 752 N N . PRO A 1 90 ? 18.864 1.004 -22.468 1.00 91.81 90 PRO A N 1
ATOM 753 C CA . PRO A 1 90 ? 18.539 1.182 -21.057 1.00 91.81 90 PRO A CA 1
ATOM 754 C C . PRO A 1 90 ? 17.022 1.228 -20.805 1.00 91.81 90 PRO A C 1
ATOM 756 O O . PRO A 1 90 ? 16.273 1.864 -21.552 1.00 91.81 90 PRO A O 1
ATOM 759 N N . LYS A 1 91 ? 16.569 0.648 -19.682 1.00 85.00 91 LYS A N 1
ATOM 760 C CA . LYS A 1 91 ? 15.145 0.628 -19.277 1.00 85.00 91 LYS A CA 1
ATOM 761 C C . LYS A 1 91 ? 14.502 2.022 -19.257 1.00 85.00 91 LYS A C 1
ATOM 763 O O . LYS A 1 91 ? 13.370 2.189 -19.701 1.00 85.00 91 LYS A O 1
ATOM 768 N N . GLY A 1 92 ? 15.232 3.046 -18.804 1.00 84.94 92 GLY A N 1
ATOM 769 C CA . GLY A 1 92 ? 14.746 4.435 -18.802 1.00 84.94 92 GLY A CA 1
ATOM 770 C C . GLY A 1 92 ? 14.475 4.990 -20.209 1.00 84.94 92 GLY A C 1
ATOM 771 O O . GLY A 1 92 ? 13.504 5.721 -20.425 1.00 84.94 92 GLY A O 1
ATOM 772 N N . THR A 1 93 ? 15.286 4.593 -21.193 1.00 89.69 93 THR A N 1
ATOM 773 C CA . THR A 1 93 ? 15.092 4.953 -22.602 1.00 89.69 93 THR A CA 1
ATOM 774 C C . THR A 1 93 ? 13.873 4.239 -23.187 1.00 89.69 93 THR A C 1
ATOM 776 O O . THR A 1 93 ? 13.061 4.887 -23.851 1.00 89.69 93 THR A O 1
ATOM 779 N N . ALA A 1 94 ? 13.696 2.945 -22.891 1.00 89.31 94 ALA A N 1
ATOM 780 C CA . ALA A 1 94 ? 12.514 2.179 -23.294 1.00 89.31 94 ALA A CA 1
ATOM 781 C C . ALA A 1 94 ? 11.215 2.792 -22.735 1.00 89.31 94 ALA A C 1
ATOM 783 O O . ALA A 1 94 ? 10.290 3.045 -23.504 1.00 89.31 94 ALA A O 1
ATOM 784 N N . ALA A 1 95 ? 11.181 3.162 -21.445 1.00 86.50 95 ALA A N 1
ATOM 785 C CA . ALA A 1 95 ? 10.036 3.850 -20.823 1.00 86.50 95 ALA A CA 1
ATOM 786 C C . ALA A 1 95 ? 9.636 5.130 -21.556 1.00 86.50 95 ALA A C 1
ATOM 788 O O . ALA A 1 95 ? 8.458 5.372 -21.828 1.00 86.50 95 ALA A O 1
ATOM 789 N N . THR A 1 96 ? 10.629 5.959 -21.874 1.00 88.31 96 THR A N 1
ATOM 790 C CA . THR A 1 96 ? 10.404 7.258 -22.511 1.00 88.31 96 THR A CA 1
ATOM 791 C C . THR A 1 96 ? 9.852 7.079 -23.923 1.00 88.31 96 THR A C 1
ATOM 793 O O . THR A 1 96 ? 8.884 7.739 -24.306 1.00 88.31 96 THR A O 1
ATOM 796 N N . ARG A 1 97 ? 10.430 6.145 -24.689 1.00 89.62 97 ARG A N 1
ATOM 797 C CA . ARG A 1 97 ? 9.987 5.828 -26.051 1.00 89.62 97 ARG A CA 1
ATOM 798 C C . ARG A 1 97 ? 8.598 5.200 -26.068 1.00 89.62 97 ARG A C 1
ATOM 800 O O . ARG A 1 97 ? 7.779 5.626 -26.873 1.00 89.62 97 ARG A O 1
ATOM 807 N N . GLN A 1 98 ? 8.303 4.271 -25.158 1.00 85.12 98 GLN A N 1
ATOM 808 C CA . GLN A 1 98 ? 6.984 3.646 -25.060 1.00 85.12 98 GLN A CA 1
ATOM 809 C C . GLN A 1 98 ? 5.898 4.673 -24.720 1.00 85.12 98 GLN A C 1
ATOM 811 O O . GLN A 1 98 ? 4.846 4.667 -25.351 1.00 85.12 98 GLN A O 1
ATOM 816 N N . ARG A 1 99 ? 6.160 5.608 -23.791 1.00 84.44 99 ARG A N 1
ATOM 817 C CA . ARG A 1 99 ? 5.223 6.700 -23.474 1.00 84.44 99 ARG A CA 1
ATOM 818 C C . ARG A 1 99 ? 4.949 7.586 -24.691 1.00 84.44 99 ARG A C 1
ATOM 820 O O . ARG A 1 99 ? 3.792 7.874 -24.977 1.00 84.44 99 ARG A O 1
ATOM 827 N N . ARG A 1 100 ? 5.999 7.986 -25.419 1.00 88.69 100 ARG A N 1
ATOM 828 C CA . ARG A 1 100 ? 5.866 8.818 -26.626 1.00 88.69 100 ARG A CA 1
ATOM 829 C C . ARG A 1 100 ? 5.137 8.082 -27.751 1.00 88.69 100 ARG A C 1
ATOM 831 O O . ARG A 1 100 ? 4.284 8.675 -28.395 1.00 88.69 100 ARG A O 1
ATOM 838 N N . ALA A 1 101 ? 5.427 6.798 -27.951 1.00 87.81 101 ALA A N 1
ATOM 839 C CA . ALA A 1 101 ? 4.729 5.963 -28.923 1.00 87.81 101 ALA A CA 1
ATOM 840 C C . ALA A 1 101 ? 3.237 5.824 -28.584 1.00 87.81 101 ALA A C 1
ATOM 842 O O . ALA A 1 101 ? 2.401 6.003 -29.460 1.00 87.81 101 ALA A O 1
ATOM 843 N N . LEU A 1 102 ? 2.895 5.587 -27.311 1.00 85.12 102 LEU A N 1
ATOM 844 C CA . LEU A 1 102 ? 1.502 5.506 -26.863 1.00 85.12 102 LEU A CA 1
ATOM 845 C C . LEU A 1 102 ? 0.749 6.827 -27.096 1.00 85.12 102 LEU A C 1
ATOM 847 O O . LEU A 1 102 ? -0.400 6.810 -27.519 1.00 85.12 102 LEU A O 1
ATOM 851 N N . GLN A 1 103 ? 1.402 7.967 -26.844 1.00 86.75 103 GLN A N 1
ATOM 852 C CA . GLN A 1 103 ? 0.829 9.294 -27.086 1.00 86.75 103 GLN A CA 1
ATOM 853 C C . GLN A 1 103 ? 0.567 9.544 -28.578 1.00 86.75 103 GLN A C 1
ATOM 855 O O . GLN A 1 103 ? -0.498 10.040 -28.927 1.00 86.75 103 GLN A O 1
ATOM 860 N N . LEU A 1 104 ? 1.510 9.175 -29.453 1.00 91.69 104 LEU A N 1
ATOM 861 C CA . LEU A 1 104 ? 1.335 9.288 -30.905 1.00 91.69 104 LEU A CA 1
ATOM 862 C C . LEU A 1 104 ? 0.205 8.384 -31.411 1.00 91.69 104 LEU A C 1
ATOM 864 O O . LEU A 1 104 ? -0.617 8.830 -32.198 1.00 91.69 104 LEU A O 1
ATOM 868 N N . LEU A 1 105 ? 0.126 7.144 -30.919 1.00 88.44 105 LEU A N 1
ATOM 869 C CA . LEU A 1 105 ? -0.943 6.210 -31.283 1.00 88.44 105 LEU A CA 1
ATOM 870 C C . LEU A 1 105 ? -2.324 6.710 -30.843 1.00 88.44 105 LEU A C 1
ATOM 872 O O . LEU A 1 105 ? -3.271 6.603 -31.608 1.00 88.44 105 LEU A O 1
ATOM 876 N N . ARG A 1 106 ? -2.443 7.283 -29.640 1.00 86.81 106 ARG A N 1
ATOM 877 C CA . ARG A 1 106 ? -3.702 7.884 -29.167 1.00 86.81 106 ARG A CA 1
ATOM 878 C C . ARG A 1 106 ? -4.145 9.063 -30.028 1.00 86.81 106 ARG A C 1
ATOM 880 O O . ARG A 1 106 ? -5.325 9.168 -30.336 1.00 86.81 106 ARG A O 1
ATOM 887 N N . LEU A 1 107 ? -3.195 9.909 -30.438 1.00 88.88 107 LEU A N 1
ATOM 888 C CA . LEU A 1 107 ? -3.456 11.029 -31.343 1.00 88.88 107 LEU A CA 1
ATOM 889 C C . LEU A 1 107 ? -3.962 10.535 -32.707 1.00 88.88 107 LEU A C 1
ATOM 891 O O . LEU A 1 107 ? -4.935 11.068 -33.225 1.00 88.88 107 LEU A O 1
ATOM 895 N N . GLU A 1 108 ? -3.330 9.494 -33.255 1.00 89.38 108 GLU A N 1
ATOM 896 C CA . GLU A 1 108 ? -3.716 8.880 -34.533 1.00 89.38 108 GLU A CA 1
ATOM 897 C C . GLU A 1 108 ? -5.108 8.228 -34.470 1.00 89.38 108 GLU A C 1
ATOM 899 O O . GLU A 1 108 ? -5.865 8.265 -35.436 1.00 89.38 108 GLU A O 1
ATOM 904 N N . LEU A 1 109 ? -5.457 7.640 -33.321 1.00 87.31 109 LEU A N 1
ATOM 905 C CA . LEU A 1 109 ? -6.731 6.951 -33.098 1.00 87.31 109 LEU A CA 1
ATOM 906 C C . LEU A 1 109 ? -7.884 7.891 -32.699 1.00 87.31 109 LEU A C 1
ATOM 908 O O . LEU A 1 109 ? -9.014 7.425 -32.570 1.00 87.31 109 LEU A O 1
ATOM 912 N N . GLY A 1 110 ? -7.630 9.192 -32.513 1.00 79.44 110 GLY A N 1
ATOM 913 C CA . GLY A 1 110 ? -8.657 10.173 -32.140 1.00 79.44 110 GLY A CA 1
ATOM 914 C C . GLY A 1 110 ? -9.250 9.974 -30.739 1.00 79.44 110 GLY A C 1
ATOM 915 O O . GLY A 1 110 ? -10.336 10.476 -30.459 1.00 79.44 110 GLY A O 1
ATOM 916 N N . GLU A 1 111 ? -8.565 9.238 -29.857 1.00 68.50 111 GLU A N 1
ATOM 917 C CA . GLU A 1 111 ? -8.977 9.061 -28.462 1.00 68.50 111 GLU A CA 1
ATOM 918 C C . GLU A 1 111 ? -8.591 10.317 -27.663 1.00 68.50 111 GLU A C 1
ATOM 920 O O . GLU A 1 111 ? -7.496 10.403 -27.100 1.00 68.50 111 GLU A O 1
ATOM 925 N N . GLU A 1 112 ? -9.474 11.319 -27.634 1.00 55.72 112 GLU A N 1
ATOM 926 C CA . GLU A 1 112 ? -9.377 12.404 -26.652 1.00 55.72 112 GLU A CA 1
ATOM 927 C C . GLU A 1 112 ? -9.549 11.817 -25.244 1.00 55.72 112 GLU A C 1
ATOM 929 O O . GLU A 1 112 ? -10.426 10.985 -25.006 1.00 55.72 112 GLU A O 1
ATOM 934 N N . GLU A 1 113 ? -8.651 12.198 -24.331 1.00 47.44 113 GLU A N 1
ATOM 935 C CA . GLU A 1 113 ? -8.534 11.655 -22.976 1.00 47.44 113 GLU A CA 1
ATOM 936 C C . GLU A 1 113 ? -9.893 11.620 -22.260 1.00 47.44 113 GLU A C 1
ATOM 938 O O . GLU A 1 113 ? -10.404 12.642 -21.812 1.00 47.44 113 GLU A O 1
ATOM 943 N N . SER A 1 114 ? -10.474 10.426 -22.121 1.00 40.47 114 SER A N 1
ATOM 944 C CA . SER A 1 114 ? -11.571 10.202 -21.183 1.00 40.47 114 SER A CA 1
ATOM 945 C C . SER A 1 114 ? -11.014 10.324 -19.760 1.00 40.47 114 SER A C 1
ATOM 947 O O . SER A 1 114 ? -10.214 9.473 -19.352 1.00 40.47 114 SER A O 1
ATOM 949 N N . GLU A 1 115 ? -11.409 11.406 -19.083 1.00 36.56 115 GLU A N 1
ATOM 950 C CA . GLU A 1 115 ? -11.102 11.792 -17.691 1.00 36.56 115 GLU A CA 1
ATOM 951 C C . GLU A 1 115 ? -11.188 10.650 -16.661 1.00 36.56 115 GLU A C 1
ATOM 953 O O . GLU A 1 115 ? -12.116 9.808 -16.742 1.00 36.56 115 GLU A O 1
#

Radius of gyration: 19.19 Å; chains: 1; bounding box: 37×27×58 Å

Sequence (115 aa):
MINTKFAQRIEQIRMRLYKTALLYLGSETPACDAVDETVYKALKNYGKLRQPEYFDTWITRILINECHNERRRQKWFQPLAETAETLQIPKGTAATRQRRALQLLRLELGEEESE

pLDDT: mean 89.56, std 11.47, range [36.56, 98.62]

Foldseek 3Di:
DLVVVLVVVCVVCVVVQLVVLCVLQVDNVLSVVLSVVLSVVCVVCVVVPPDVVCSVVVSSVSSVVSSVVSVVVCVVVVVLVVQCVVVVHDSVVSVVVVVVVVVVVCVVVVPDDDD

Secondary structure (DSSP, 8-state):
-HHHHHHHHHHHHHHHHHHHHHHHHSSHHHHHHHHHHHHHHHHHHGGG-S-GGGHHHHHHHHHHHHHHHHHHHHHHHHHHHHHHHHTTS-HHHHHHHHHHHHHHHHHHTT-----